Protein AF-A0AAU9WLA4-F1 (afdb_monomer)

Radius of gyration: 17.71 Å; Cα contacts (8 Å, |Δi|>4): 57; chains: 1; bounding box: 36×32×42 Å

Mean predicted aligned error: 11.67 Å

Solvent-accessible surface area (backbone atoms only — not comparable to full-atom values): 5444 Å² total; per-residue (Å²): 131,58,72,66,63,54,49,54,58,50,50,55,52,49,55,54,58,67,74,48,54,75,64,63,52,50,51,55,52,51,53,52,52,51,52,61,68,70,49,51,72,66,63,56,52,50,63,53,63,67,37,51,36,26,35,30,74,87,75,71,42,82,36,39,64,72,58,48,52,52,41,41,75,69,73,39,66,67,91,44,50,51,79,44,75,61,84,78,87,87,128

Secondary structure (DSSP, 8-state):
--HHHHHHHHHHHHHHHHHS-HHHHHHHHHHHHHHHHHS-HHHHHHHHHTS-EEEETTT--EEEHHHHHHHHHTT--GGGEEEE-------

Organism: NCBI:txid46732

Nearest PDB structures (fold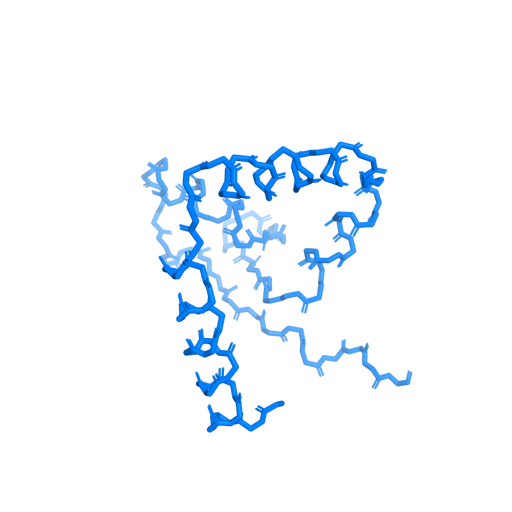seek):
  8xsz-assembly1_Lm  TM=4.273E-01  e=3.347E+00  Homo sapiens
  4art-assembly1_A  TM=5.310E-01  e=4.364E+00  Bicaudavirus pozzuoliense
  6frk-assembly1_m  TM=4.025E-01  e=2.931E+00  Oryctolagus cuniculus
  7olc-assembly1_Lm  TM=3.958E-01  e=4.364E+00  Thermochaetoides thermophila DSM 1495

Structure (mmCIF, N/CA/C/O backbone):
data_AF-A0AAU9WLA4-F1
#
_entry.id   AF-A0AAU9WLA4-F1
#
loop_
_atom_site.group_PDB
_atom_site.id
_atom_site.type_symbol
_atom_site.label_atom_id
_atom_site.label_alt_id
_atom_site.label_comp_id
_atom_site.label_asym_id
_atom_site.label_entity_id
_atom_site.label_seq_id
_atom_site.pdbx_PDB_ins_code
_atom_s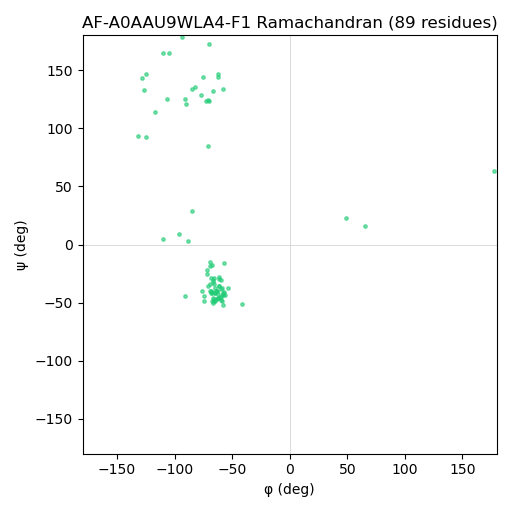ite.Cartn_x
_atom_site.Cartn_y
_atom_site.Cartn_z
_atom_site.occupancy
_atom_site.B_iso_or_equiv
_atom_site.auth_seq_id
_atom_site.auth_comp_id
_atom_site.auth_asym_id
_atom_site.auth_atom_id
_atom_site.pdbx_PDB_model_num
ATOM 1 N N . MET A 1 1 ? 7.184 -16.594 1.725 1.00 57.44 1 MET A N 1
ATOM 2 C CA . MET A 1 1 ? 5.980 -16.720 2.576 1.00 57.44 1 MET A CA 1
ATOM 3 C C . MET A 1 1 ? 4.909 -17.369 1.721 1.00 57.44 1 MET A C 1
ATOM 5 O O . MET A 1 1 ? 4.723 -16.913 0.600 1.00 57.44 1 MET A O 1
ATOM 9 N N . ASP A 1 2 ? 4.285 -18.436 2.210 1.00 76.31 2 ASP A N 1
ATOM 10 C CA . ASP A 1 2 ? 3.224 -19.143 1.487 1.00 76.31 2 ASP A CA 1
ATOM 11 C C . ASP A 1 2 ? 2.010 -18.222 1.257 1.00 76.31 2 ASP A C 1
ATOM 13 O O . ASP A 1 2 ? 1.708 -17.374 2.107 1.00 76.31 2 ASP A O 1
ATOM 17 N N . ALA A 1 3 ? 1.338 -18.350 0.113 1.00 75.50 3 ALA A N 1
ATOM 18 C CA . ALA A 1 3 ? 0.241 -17.464 -0.279 1.00 75.50 3 ALA A CA 1
ATOM 19 C C . ALA A 1 3 ? -0.925 -17.528 0.724 1.00 75.50 3 ALA A C 1
ATOM 21 O O . ALA A 1 3 ? -1.514 -16.497 1.059 1.00 75.50 3 ALA A O 1
ATOM 22 N N . THR A 1 4 ? -1.185 -18.715 1.273 1.00 80.75 4 THR A N 1
ATOM 23 C CA . THR A 1 4 ? -2.236 -18.970 2.268 1.00 80.75 4 THR A CA 1
ATOM 24 C C . THR A 1 4 ? -1.928 -18.283 3.599 1.00 80.75 4 THR A C 1
ATOM 26 O O . THR A 1 4 ? -2.731 -17.494 4.093 1.00 80.75 4 THR A O 1
ATOM 29 N N . LYS A 1 5 ? -0.697 -18.446 4.105 1.00 82.12 5 LYS A N 1
ATOM 30 C CA . LYS A 1 5 ? -0.230 -17.802 5.348 1.00 82.12 5 LYS A CA 1
ATOM 31 C C . LYS A 1 5 ? -0.256 -16.277 5.258 1.00 82.12 5 LYS A C 1
ATOM 33 O O . LYS A 1 5 ? -0.552 -15.585 6.229 1.00 82.12 5 LYS A O 1
ATOM 38 N N . LYS A 1 6 ? 0.047 -15.730 4.077 1.00 81.56 6 LYS A N 1
ATOM 39 C CA . LYS A 1 6 ? -0.017 -14.286 3.829 1.00 81.56 6 LYS A CA 1
ATOM 40 C C . LYS A 1 6 ? -1.453 -13.768 3.931 1.00 81.56 6 LYS A C 1
ATOM 42 O O . LYS A 1 6 ? -1.661 -12.703 4.506 1.00 81.56 6 LYS A O 1
ATOM 47 N N . LYS A 1 7 ? -2.426 -14.508 3.391 1.00 83.94 7 LYS A N 1
ATOM 48 C CA . LYS A 1 7 ? -3.847 -14.139 3.413 1.00 83.94 7 LYS A CA 1
ATOM 49 C C . LYS A 1 7 ? -4.410 -14.138 4.838 1.00 83.94 7 LYS A C 1
ATOM 51 O O . LYS A 1 7 ? -4.983 -13.132 5.243 1.00 83.94 7 LYS A O 1
ATOM 56 N N . GLU A 1 8 ? -4.160 -15.195 5.607 1.00 90.88 8 GLU A N 1
ATOM 57 C CA . GLU A 1 8 ? -4.582 -15.309 7.016 1.00 90.88 8 GLU A CA 1
ATOM 58 C C . GLU A 1 8 ? -4.031 -14.164 7.873 1.00 90.88 8 GLU A C 1
ATOM 60 O O . GLU A 1 8 ? -4.744 -13.539 8.655 1.00 90.88 8 GLU A O 1
ATOM 65 N N . LEU A 1 9 ? -2.757 -13.825 7.672 1.00 90.25 9 LEU A N 1
ATOM 66 C CA . LEU A 1 9 ? -2.095 -12.762 8.419 1.00 90.25 9 LEU A CA 1
ATOM 67 C C . LEU A 1 9 ? -2.636 -11.361 8.077 1.00 90.25 9 LEU A C 1
ATOM 69 O O . LEU A 1 9 ? -2.581 -10.457 8.914 1.00 90.25 9 LEU A O 1
ATOM 73 N N . PHE A 1 10 ? -3.137 -11.146 6.856 1.00 88.06 10 PHE A N 1
ATOM 74 C CA . PHE A 1 10 ? -3.851 -9.911 6.522 1.00 88.06 10 PHE A CA 1
ATOM 75 C C . PHE A 1 10 ? -5.242 -9.884 7.134 1.00 88.06 10 PHE A C 1
ATOM 77 O O . PHE A 1 10 ? -5.602 -8.870 7.720 1.00 88.06 10 PHE A O 1
ATOM 84 N N . GLN A 1 11 ? -5.977 -10.989 7.048 1.00 93.25 11 GLN A N 1
ATOM 85 C CA . GLN A 1 11 ? -7.321 -11.088 7.599 1.00 93.25 11 GLN A CA 1
ATOM 86 C C . GLN A 1 11 ? -7.332 -10.822 9.109 1.00 93.25 11 GLN A C 1
ATOM 88 O O . GLN A 1 11 ? -8.048 -9.935 9.562 1.00 93.25 11 GLN A O 1
ATOM 93 N N . LYS A 1 12 ? -6.433 -11.466 9.862 1.00 93.56 12 LYS A N 1
ATOM 94 C CA . LYS A 1 12 ? -6.296 -11.245 11.307 1.00 93.56 12 LYS A CA 1
ATOM 95 C C . LYS A 1 12 ? -6.020 -9.780 11.661 1.00 93.56 12 LYS A C 1
ATOM 97 O O . LYS A 1 12 ? -6.576 -9.259 12.619 1.00 93.56 12 LYS A O 1
ATOM 102 N N . ARG A 1 13 ? -5.174 -9.098 10.879 1.00 90.62 13 ARG A N 1
ATOM 103 C CA . ARG A 1 13 ? -4.875 -7.671 11.096 1.00 90.62 13 ARG A CA 1
ATOM 104 C C . ARG A 1 13 ? -6.060 -6.765 10.783 1.00 90.62 13 ARG A C 1
ATOM 106 O O . ARG A 1 13 ? -6.203 -5.729 11.427 1.00 90.62 13 ARG A O 1
ATOM 113 N N . THR A 1 14 ? -6.867 -7.124 9.790 1.00 91.50 14 THR A N 1
ATOM 114 C CA . THR A 1 14 ? -8.098 -6.399 9.468 1.00 91.50 14 THR A CA 1
ATOM 115 C C . THR A 1 14 ? -9.106 -6.538 10.600 1.00 91.50 14 THR A C 1
ATOM 117 O O . THR A 1 14 ? -9.570 -5.521 11.100 1.00 91.50 14 THR A O 1
ATOM 120 N N . GLU A 1 15 ? -9.363 -7.763 11.061 1.00 93.88 15 GLU A N 1
ATOM 121 C CA . GLU A 1 15 ? -10.290 -8.043 12.166 1.00 93.88 15 GLU A CA 1
ATOM 122 C C . GLU A 1 15 ? -9.858 -7.330 13.457 1.00 93.88 15 GLU A C 1
ATOM 124 O O . GLU A 1 15 ? -10.664 -6.662 14.105 1.00 93.88 15 GLU A O 1
ATOM 129 N N . GLU A 1 16 ? -8.563 -7.385 13.787 1.00 92.81 16 GLU A N 1
ATOM 130 C CA . GLU A 1 16 ? -7.990 -6.666 14.927 1.00 92.81 16 GLU A CA 1
ATOM 131 C C . GLU A 1 16 ? -8.241 -5.159 14.801 1.00 92.81 16 GLU A C 1
ATOM 133 O O . GLU A 1 16 ? -8.819 -4.556 15.701 1.00 92.81 16 GLU A O 1
ATOM 138 N N . TYR A 1 17 ? -7.903 -4.548 13.662 1.00 90.44 17 TYR A N 1
ATOM 139 C CA . TYR A 1 17 ? -8.108 -3.116 13.452 1.00 90.44 17 TYR A CA 1
ATOM 140 C C . TYR A 1 17 ? -9.586 -2.716 13.483 1.00 90.44 17 TYR A C 1
ATOM 142 O O . TYR A 1 17 ? -9.929 -1.669 14.028 1.00 90.44 17 TYR A O 1
ATOM 150 N N . GLU A 1 18 ? -10.475 -3.514 12.899 1.00 92.44 18 GLU A N 1
ATOM 151 C CA . GLU A 1 18 ? -11.911 -3.234 12.889 1.00 92.44 18 GLU A CA 1
ATOM 152 C C . GLU A 1 18 ? -12.492 -3.248 14.301 1.00 92.44 18 GLU A C 1
ATOM 154 O O . GLU A 1 18 ? -13.247 -2.332 14.636 1.00 92.44 18 GLU A O 1
ATOM 159 N N . SER A 1 19 ? -12.048 -4.192 15.138 1.00 94.62 19 SER A N 1
ATOM 160 C CA . SER A 1 19 ? -12.488 -4.347 16.530 1.00 94.62 19 SER A CA 1
ATOM 161 C C . SER A 1 19 ? -12.061 -3.208 17.469 1.00 94.62 19 SER A C 1
ATOM 163 O O . SER A 1 19 ? -12.645 -3.036 18.537 1.00 94.62 19 SER A O 1
ATOM 165 N N . MET A 1 20 ? -11.070 -2.400 17.077 1.00 95.31 20 MET A N 1
ATOM 166 C CA . MET A 1 20 ? -10.565 -1.297 17.896 1.00 95.31 20 MET A CA 1
ATOM 167 C C . MET A 1 20 ? -11.503 -0.087 17.920 1.00 95.31 20 MET A C 1
ATOM 169 O O . MET A 1 20 ? -12.078 0.319 16.899 1.00 95.31 20 MET A O 1
ATOM 173 N N . ASP A 1 21 ? -11.564 0.568 19.078 1.00 94.69 21 ASP A N 1
ATOM 174 C CA . ASP A 1 21 ? -12.242 1.849 19.238 1.00 94.69 21 ASP A CA 1
ATOM 175 C C . ASP A 1 21 ? -11.499 3.007 18.530 1.00 94.69 21 ASP A C 1
ATOM 177 O O . ASP A 1 21 ? -10.402 2.872 17.974 1.00 94.69 21 ASP A O 1
ATOM 181 N N . LYS A 1 22 ? -12.137 4.183 18.502 1.00 93.44 22 LYS A N 1
ATOM 182 C CA . LYS A 1 22 ? -11.611 5.367 17.805 1.00 93.44 22 LYS A CA 1
ATOM 183 C C . LYS A 1 22 ? -10.333 5.917 18.441 1.00 93.44 22 LYS A C 1
ATOM 185 O O . LYS A 1 22 ? -9.515 6.487 17.721 1.00 93.44 22 LYS A O 1
ATOM 190 N N . GLU A 1 23 ? -10.174 5.805 19.751 1.00 94.19 23 GLU A N 1
ATOM 191 C CA . GLU A 1 23 ? -9.014 6.316 20.477 1.00 94.19 23 GLU A CA 1
ATOM 192 C C . GLU A 1 23 ? -7.802 5.424 20.233 1.00 94.19 23 GLU A C 1
ATOM 194 O O . 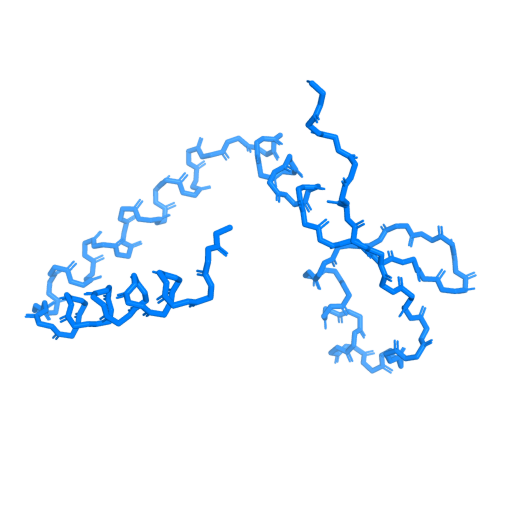GLU A 1 23 ? -6.788 5.904 19.728 1.00 94.19 23 GLU A O 1
ATOM 199 N N . ALA A 1 24 ? -7.970 4.114 20.380 1.00 92.38 24 ALA A N 1
ATOM 200 C CA . ALA A 1 24 ? -6.947 3.128 20.075 1.00 92.38 24 ALA A CA 1
ATOM 201 C C . ALA A 1 24 ? -6.491 3.208 18.601 1.00 92.38 24 ALA A C 1
ATOM 203 O O . ALA A 1 24 ? -5.300 3.103 18.292 1.00 92.38 24 ALA A O 1
ATOM 204 N N . LYS A 1 25 ? -7.414 3.480 17.664 1.00 92.81 25 LYS A N 1
ATOM 205 C CA . LYS A 1 25 ? -7.073 3.750 16.253 1.00 92.81 25 LYS A CA 1
ATOM 206 C C . LYS A 1 25 ? -6.222 5.011 16.083 1.00 92.81 25 LYS A C 1
ATOM 208 O O . LYS A 1 25 ? -5.305 5.011 15.258 1.00 92.81 25 LYS A O 1
ATOM 213 N N . ARG A 1 26 ? -6.506 6.084 16.829 1.00 92.00 26 ARG A N 1
ATOM 214 C CA . ARG A 1 26 ? -5.703 7.320 16.799 1.00 92.00 26 ARG A CA 1
ATOM 215 C C . ARG A 1 26 ? -4.316 7.096 17.390 1.00 92.00 26 ARG A C 1
ATOM 217 O O . ARG A 1 26 ? -3.340 7.524 16.776 1.00 92.00 26 ARG A O 1
ATOM 224 N N . ASP A 1 27 ? -4.218 6.365 18.490 1.00 94.94 27 ASP A N 1
ATOM 225 C CA . ASP A 1 27 ? -2.941 6.061 19.136 1.00 94.94 27 ASP A CA 1
ATOM 226 C C . ASP A 1 27 ? -2.042 5.205 18.248 1.00 94.94 27 ASP A C 1
ATOM 228 O O . ASP A 1 27 ? -0.861 5.518 18.076 1.00 94.94 27 ASP A O 1
ATOM 232 N N . LEU A 1 28 ? -2.602 4.199 17.567 1.00 91.75 28 LEU A N 1
ATOM 233 C CA . LEU A 1 28 ? -1.866 3.434 16.555 1.00 91.75 28 LEU A CA 1
ATOM 234 C C . LEU A 1 28 ? -1.316 4.320 15.431 1.00 91.75 28 LEU A C 1
ATOM 236 O O . LEU A 1 28 ? -0.184 4.124 14.977 1.00 91.75 28 LEU A O 1
ATOM 240 N N . LEU A 1 29 ? -2.107 5.286 14.956 1.00 89.81 29 LEU A N 1
ATOM 241 C CA . LEU A 1 29 ? -1.672 6.216 13.914 1.00 89.81 29 LEU A CA 1
ATOM 242 C C . LEU A 1 29 ? -0.565 7.148 14.418 1.00 89.81 29 LEU A C 1
ATOM 244 O O . LEU A 1 29 ? 0.399 7.386 13.687 1.00 89.81 29 LEU A O 1
ATOM 248 N N . ASN A 1 30 ? -0.677 7.646 15.648 1.00 92.00 30 ASN A N 1
ATOM 249 C CA . ASN A 1 30 ? 0.322 8.517 16.264 1.00 92.00 30 ASN A CA 1
ATOM 250 C C . ASN A 1 30 ? 1.640 7.775 16.500 1.00 92.00 30 ASN A C 1
ATOM 252 O O . ASN A 1 30 ? 2.684 8.234 16.037 1.00 92.00 30 ASN A O 1
ATOM 256 N N . LYS A 1 31 ? 1.588 6.565 17.066 1.00 90.44 31 LYS A N 1
ATOM 257 C CA . LYS A 1 31 ? 2.762 5.702 17.243 1.00 90.44 31 LYS A CA 1
ATOM 258 C C . LYS A 1 31 ? 3.474 5.431 15.918 1.00 90.44 31 LYS A C 1
ATOM 260 O O . LYS A 1 31 ? 4.690 5.574 1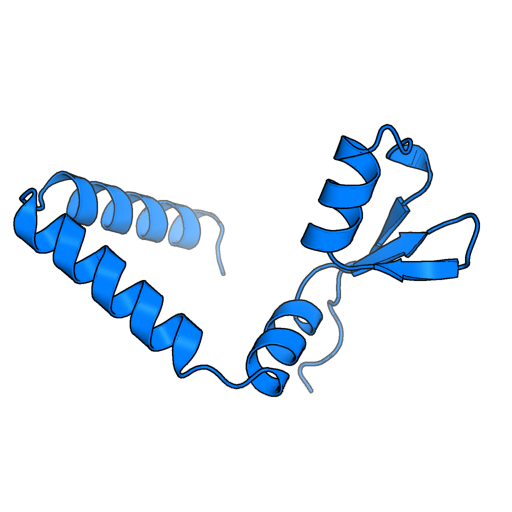5.817 1.00 90.44 31 LYS A O 1
ATOM 265 N N . ARG A 1 32 ? 2.719 5.140 14.852 1.00 85.50 32 ARG A N 1
ATOM 266 C CA . ARG A 1 32 ? 3.289 4.934 13.512 1.00 85.50 32 ARG A CA 1
ATOM 267 C C . ARG A 1 32 ? 3.915 6.210 12.938 1.00 85.50 32 ARG A C 1
ATOM 269 O O . ARG A 1 32 ? 4.891 6.121 12.190 1.00 85.50 32 ARG A O 1
ATOM 276 N N . LYS A 1 33 ? 3.368 7.394 13.230 1.00 84.56 33 LYS A N 1
ATOM 277 C CA . LYS A 1 33 ? 3.979 8.674 12.829 1.00 84.56 33 LYS A CA 1
ATOM 278 C C . LYS A 1 33 ? 5.302 8.898 13.553 1.00 84.56 33 LYS A C 1
ATOM 280 O O . LYS A 1 33 ? 6.283 9.221 12.890 1.00 84.56 33 LYS A O 1
ATOM 285 N N . GLU A 1 34 ? 5.345 8.670 14.862 1.00 87.50 34 GLU A N 1
ATOM 286 C CA . GLU A 1 34 ? 6.570 8.793 15.654 1.00 87.50 34 GLU A CA 1
ATOM 287 C C . GLU A 1 34 ? 7.648 7.809 15.202 1.00 87.50 34 GLU A C 1
ATOM 289 O O . GLU A 1 34 ? 8.788 8.206 14.983 1.00 87.50 34 GLU A O 1
ATOM 294 N N . GLU A 1 35 ? 7.299 6.540 14.982 1.00 82.75 35 GLU A N 1
ATOM 295 C CA . GLU A 1 35 ? 8.230 5.539 14.451 1.00 82.75 35 GLU A CA 1
ATOM 296 C C . GLU A 1 35 ? 8.792 5.963 13.087 1.00 82.75 35 GLU A C 1
ATOM 298 O O . GLU A 1 35 ? 9.995 5.862 12.853 1.00 82.75 35 GLU A O 1
ATOM 303 N N . ASN A 1 36 ? 7.951 6.506 12.200 1.00 77.06 36 ASN A N 1
ATOM 304 C CA . ASN A 1 36 ? 8.399 7.026 10.906 1.00 77.06 36 ASN A CA 1
ATOM 305 C C . ASN A 1 36 ? 9.304 8.260 11.022 1.00 77.06 36 ASN A C 1
ATOM 307 O O . ASN A 1 36 ? 10.141 8.460 10.142 1.00 77.06 36 ASN A O 1
ATOM 311 N N . GLN A 1 37 ? 9.128 9.093 12.050 1.00 77.00 37 GLN A N 1
ATOM 312 C CA . GLN A 1 37 ? 9.994 10.247 12.315 1.00 77.00 37 GLN A CA 1
ATOM 313 C C . GLN A 1 37 ? 11.333 9.822 12.922 1.00 77.00 37 GLN A C 1
ATOM 315 O O . GLN A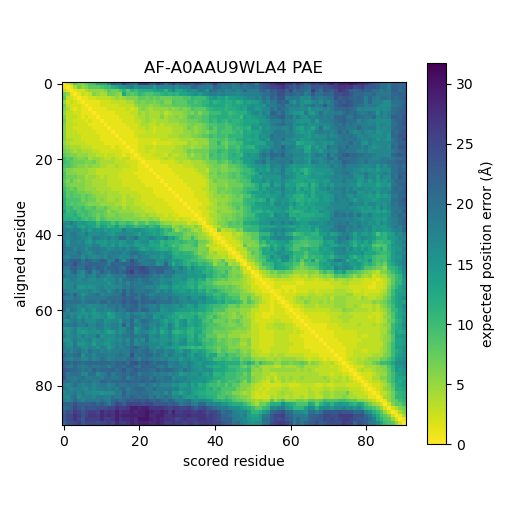 1 37 ? 12.374 10.348 12.540 1.00 77.00 37 GLN A O 1
ATOM 320 N N . ARG A 1 38 ? 11.316 8.846 13.837 1.00 76.06 38 ARG A N 1
ATOM 321 C CA . ARG A 1 38 ? 12.520 8.290 14.475 1.00 76.06 38 ARG A CA 1
ATOM 322 C C . ARG A 1 38 ? 13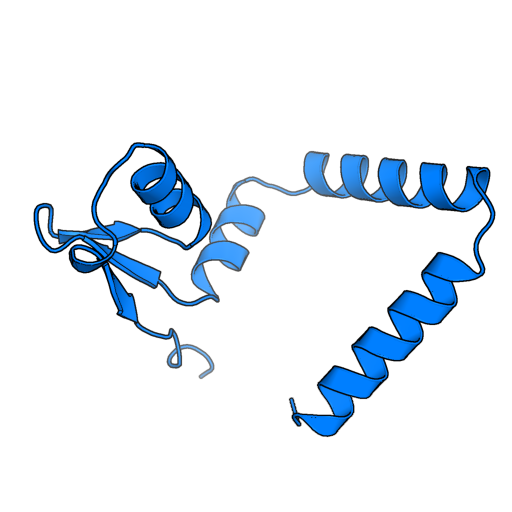.342 7.434 13.512 1.00 76.06 38 ARG A C 1
ATOM 324 O O . ARG A 1 38 ? 14.533 7.221 13.730 1.00 76.06 38 ARG A O 1
ATOM 331 N N . GLN A 1 39 ? 12.724 6.919 12.450 1.00 74.56 39 GLN A N 1
ATOM 332 C CA . GLN A 1 39 ? 13.407 6.076 11.485 1.00 74.56 39 GLN A CA 1
ATOM 333 C C . GLN A 1 39 ? 14.412 6.886 10.642 1.00 74.56 39 GLN A C 1
ATOM 335 O O . GLN A 1 39 ? 14.052 7.826 9.936 1.00 74.56 39 GLN A O 1
ATOM 340 N N . SER A 1 40 ? 15.684 6.469 10.655 1.00 73.56 40 SER A N 1
ATOM 341 C CA . SER A 1 40 ? 16.741 7.131 9.882 1.00 73.56 40 SER A CA 1
ATOM 342 C C . SER A 1 40 ? 16.479 7.080 8.371 1.00 73.56 40 SER A C 1
ATOM 344 O O . SER A 1 40 ? 15.984 6.080 7.838 1.00 73.56 40 SER A O 1
ATOM 346 N N . HIS A 1 41 ? 16.894 8.126 7.650 1.00 68.69 41 HIS A N 1
ATOM 347 C CA . HIS A 1 41 ? 16.804 8.180 6.186 1.00 68.69 41 HIS A CA 1
ATOM 348 C C . HIS A 1 41 ? 17.467 6.965 5.513 1.00 68.69 41 HIS A C 1
ATOM 350 O O . HIS A 1 41 ? 16.926 6.420 4.552 1.00 68.69 41 HIS A O 1
ATOM 356 N N . ILE A 1 42 ? 18.592 6.490 6.056 1.00 63.59 42 ILE A N 1
ATOM 357 C CA . ILE A 1 42 ? 19.332 5.334 5.530 1.00 63.59 42 ILE A CA 1
ATOM 358 C C . ILE A 1 42 ? 18.500 4.052 5.641 1.00 63.59 42 ILE A C 1
ATOM 360 O O . ILE A 1 42 ? 18.335 3.342 4.651 1.00 63.59 42 ILE A O 1
ATOM 364 N N . SER A 1 43 ? 17.904 3.776 6.804 1.00 67.19 43 SER A N 1
ATOM 365 C CA . SER A 1 43 ? 17.068 2.579 6.984 1.00 67.19 43 SER A CA 1
ATOM 366 C C . SER A 1 43 ? 15.796 2.617 6.124 1.00 67.19 43 SER A C 1
ATOM 368 O O . SER A 1 43 ? 15.296 1.580 5.689 1.00 67.19 43 SER A O 1
ATOM 370 N N . ARG A 1 44 ? 15.280 3.815 5.820 1.00 65.75 44 ARG A N 1
ATOM 371 C CA . ARG A 1 44 ? 14.155 4.003 4.896 1.00 65.75 44 ARG A CA 1
ATOM 372 C C . ARG A 1 44 ? 14.548 3.697 3.449 1.00 65.75 44 ARG A C 1
ATOM 374 O O . ARG A 1 44 ? 13.768 3.075 2.735 1.00 65.75 44 ARG A O 1
ATOM 381 N N . ILE A 1 45 ? 15.752 4.095 3.033 1.00 64.88 45 ILE A N 1
ATOM 382 C CA . ILE A 1 45 ? 16.306 3.803 1.701 1.00 64.88 45 ILE A CA 1
ATOM 383 C C . ILE A 1 45 ? 16.611 2.307 1.546 1.00 64.88 45 ILE A C 1
ATOM 385 O O . ILE A 1 45 ? 16.318 1.738 0.498 1.00 64.88 45 ILE A O 1
ATOM 389 N N . MET A 1 46 ? 17.140 1.656 2.584 1.00 63.00 46 MET A N 1
ATOM 390 C CA . MET A 1 46 ? 17.421 0.213 2.582 1.00 63.00 46 MET A CA 1
ATOM 391 C C . MET A 1 46 ? 16.142 -0.613 2.356 1.00 63.00 46 MET A C 1
ATOM 393 O O . MET A 1 46 ? 16.097 -1.411 1.427 1.00 63.00 46 MET A O 1
ATOM 397 N N . LYS A 1 47 ? 15.049 -0.314 3.077 1.00 64.56 47 LYS A N 1
ATOM 398 C CA . LYS A 1 47 ? 13.735 -0.963 2.866 1.00 64.56 47 LYS A CA 1
ATOM 399 C C . LYS A 1 47 ? 13.173 -0.767 1.452 1.00 64.56 47 LYS A C 1
ATOM 401 O O . LYS A 1 47 ? 12.430 -1.603 0.951 1.00 64.56 47 LYS A O 1
ATOM 406 N N . ILE A 1 48 ? 13.495 0.353 0.801 1.00 63.75 48 ILE A N 1
ATOM 407 C CA . ILE A 1 48 ? 13.096 0.609 -0.590 1.00 63.75 48 ILE A CA 1
ATOM 408 C C . ILE A 1 48 ? 13.882 -0.296 -1.558 1.00 63.75 48 ILE A C 1
ATOM 410 O O . ILE A 1 48 ? 13.314 -0.753 -2.550 1.00 63.75 48 ILE A O 1
ATOM 414 N N . ARG A 1 49 ? 15.159 -0.581 -1.259 1.00 62.84 49 ARG A N 1
ATOM 415 C CA . ARG A 1 49 ? 16.037 -1.450 -2.065 1.00 62.84 49 ARG A CA 1
ATOM 416 C C . ARG A 1 49 ? 15.673 -2.932 -1.990 1.00 62.84 49 ARG A C 1
ATOM 418 O O . ARG A 1 49 ? 15.940 -3.651 -2.942 1.00 62.84 49 ARG A O 1
ATOM 425 N N . GLU A 1 50 ? 15.024 -3.375 -0.919 1.00 64.19 50 GLU A N 1
ATOM 426 C CA . GLU A 1 50 ? 14.547 -4.761 -0.770 1.00 64.19 50 GLU A CA 1
ATOM 427 C C . GLU A 1 50 ? 13.386 -5.115 -1.725 1.00 64.19 50 GLU A C 1
ATOM 429 O O . GLU A 1 50 ? 13.064 -6.286 -1.911 1.00 64.19 50 GLU A O 1
ATOM 434 N N . GLY A 1 51 ? 12.738 -4.118 -2.339 1.00 68.69 51 GLY A N 1
ATOM 435 C CA . GLY A 1 51 ? 11.611 -4.315 -3.251 1.00 68.69 51 GLY A CA 1
ATOM 436 C C . GLY A 1 51 ? 11.992 -4.403 -4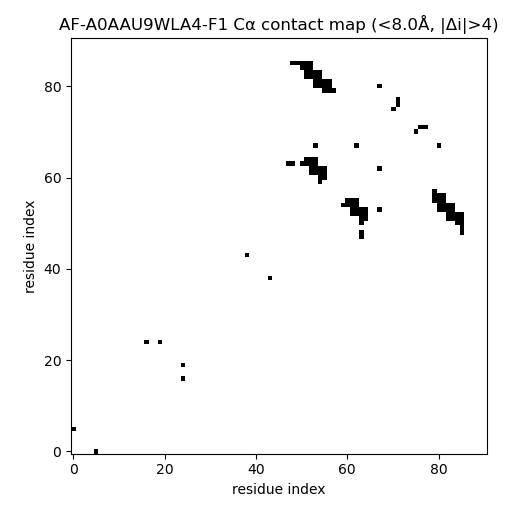.731 1.00 68.69 51 GLY A C 1
ATOM 437 O O . GLY A 1 51 ? 13.143 -4.233 -5.129 1.00 68.69 51 GLY A O 1
ATOM 438 N N . SER A 1 52 ? 10.980 -4.615 -5.577 1.00 79.75 52 SER A N 1
ATOM 439 C CA . SER A 1 52 ? 11.105 -4.460 -7.028 1.00 79.75 52 SER A CA 1
ATOM 440 C C . SER A 1 52 ? 11.555 -3.039 -7.380 1.00 79.75 52 SER A C 1
ATOM 442 O O . SER A 1 52 ? 10.977 -2.059 -6.887 1.00 79.75 52 SER A O 1
ATOM 444 N N . TYR A 1 53 ? 12.527 -2.924 -8.276 1.00 85.62 53 TYR A N 1
ATOM 445 C CA . TYR A 1 53 ? 12.940 -1.657 -8.862 1.00 85.62 53 TYR A CA 1
ATOM 446 C C . TYR A 1 53 ? 12.528 -1.603 -10.331 1.00 85.62 53 TYR A C 1
ATOM 448 O O . TYR A 1 53 ? 12.147 -2.599 -10.939 1.00 85.62 53 TYR A O 1
ATOM 456 N N . PHE A 1 54 ? 12.561 -0.408 -10.896 1.00 88.31 54 PHE A N 1
ATOM 457 C CA . PHE A 1 54 ? 12.174 -0.140 -12.266 1.00 88.31 54 PHE A CA 1
ATOM 458 C C . PHE A 1 54 ? 13.294 0.622 -12.952 1.00 88.31 54 PHE A C 1
ATOM 460 O O . PHE A 1 54 ? 13.913 1.491 -12.341 1.00 88.31 54 PHE A O 1
ATOM 467 N N . ILE A 1 55 ? 13.533 0.340 -14.224 1.00 87.69 55 ILE A N 1
ATOM 468 C CA . ILE A 1 55 ? 14.453 1.125 -15.045 1.00 87.69 55 ILE A CA 1
ATOM 469 C C . ILE A 1 55 ? 13.623 1.950 -16.019 1.00 87.69 55 ILE A C 1
ATOM 471 O O . ILE A 1 55 ? 12.784 1.409 -16.742 1.00 87.69 55 ILE A O 1
ATOM 475 N N . CYS A 1 56 ? 13.833 3.267 -16.014 1.00 87.25 56 CYS A N 1
ATOM 476 C CA . CYS A 1 56 ? 13.262 4.145 -17.030 1.00 87.25 56 CYS A CA 1
ATOM 477 C C . CYS A 1 56 ? 13.966 3.906 -18.369 1.00 87.25 56 CYS A C 1
ATOM 479 O O . CYS A 1 56 ? 15.178 4.080 -18.451 1.00 87.25 56 CYS A O 1
ATOM 481 N N . THR A 1 57 ? 13.223 3.581 -19.422 1.00 87.31 57 THR A N 1
ATOM 482 C CA . THR A 1 57 ? 13.782 3.261 -20.746 1.00 87.31 57 THR A CA 1
ATOM 483 C C . THR A 1 57 ? 14.402 4.462 -21.461 1.00 87.31 57 THR A C 1
ATOM 485 O O . THR A 1 57 ? 15.154 4.279 -22.407 1.00 87.31 57 THR A O 1
ATOM 488 N N . PHE A 1 58 ? 14.073 5.691 -21.051 1.00 85.94 58 PHE A N 1
ATOM 489 C CA . PHE A 1 58 ? 14.617 6.904 -21.672 1.00 85.94 58 PHE A CA 1
ATOM 490 C C . PHE A 1 58 ? 15.899 7.397 -21.012 1.00 85.94 58 PHE A C 1
ATOM 492 O O . PHE A 1 58 ? 16.828 7.805 -21.696 1.00 85.94 58 PHE A O 1
ATOM 499 N N . CYS A 1 59 ? 15.941 7.409 -19.678 1.00 87.56 59 CYS A N 1
ATOM 500 C CA . CYS A 1 59 ? 17.074 7.959 -18.931 1.00 87.56 59 CYS A CA 1
ATOM 501 C C . CYS A 1 59 ? 17.911 6.895 -18.217 1.00 87.56 59 CYS A C 1
ATOM 503 O O . CYS A 1 59 ? 18.798 7.253 -17.447 1.00 87.56 59 CYS A O 1
ATOM 505 N N . ASN A 1 60 ? 17.601 5.607 -18.420 1.00 86.38 60 ASN A N 1
ATOM 506 C CA . ASN A 1 60 ? 18.251 4.448 -17.795 1.00 86.38 60 ASN A CA 1
ATOM 507 C C . ASN A 1 60 ? 18.408 4.560 -16.271 1.00 86.38 60 ASN A C 1
ATOM 509 O O . ASN A 1 60 ? 19.252 3.913 -15.654 1.00 86.38 60 ASN A O 1
ATOM 513 N N . ARG A 1 61 ? 17.574 5.390 -15.636 1.00 87.81 61 ARG A N 1
ATOM 514 C CA . ARG A 1 61 ? 17.617 5.637 -14.199 1.00 87.81 61 ARG A CA 1
ATOM 515 C C . ARG A 1 61 ? 16.865 4.536 -13.467 1.00 87.81 61 ARG A C 1
ATOM 517 O O . ARG A 1 61 ? 15.732 4.213 -13.830 1.00 87.81 61 ARG A O 1
ATOM 524 N N . ILE A 1 62 ? 17.469 4.043 -12.388 1.00 86.81 62 ILE A N 1
ATOM 525 C CA . ILE A 1 62 ? 16.809 3.155 -11.430 1.00 86.81 62 ILE A CA 1
ATOM 526 C C . ILE A 1 62 ? 15.815 3.973 -10.602 1.00 86.81 62 ILE A C 1
ATOM 528 O O . ILE A 1 62 ? 16.165 4.964 -9.957 1.00 86.81 62 ILE A O 1
ATOM 532 N N . LEU A 1 63 ? 14.562 3.543 -10.618 1.00 86.12 63 LEU A N 1
ATOM 533 C CA . LEU A 1 63 ? 13.441 4.131 -9.907 1.00 86.12 63 LEU A CA 1
ATOM 534 C C . LEU A 1 63 ? 12.775 3.062 -9.046 1.00 86.12 63 LEU A C 1
ATOM 536 O O . LEU A 1 63 ? 12.694 1.897 -9.416 1.00 86.12 63 LEU A O 1
ATOM 540 N N . TYR A 1 64 ? 12.245 3.466 -7.901 1.00 86.19 64 TYR A N 1
ATOM 541 C CA . TYR A 1 64 ? 11.481 2.575 -7.031 1.00 86.19 64 TYR A CA 1
ATOM 542 C C . TYR A 1 64 ? 9.990 2.871 -7.147 1.00 86.19 64 TYR A C 1
ATOM 544 O O . TYR A 1 64 ? 9.606 3.938 -7.632 1.00 86.19 64 TYR A O 1
ATOM 552 N N . LYS A 1 65 ? 9.149 1.950 -6.663 1.00 83.62 65 LYS A N 1
ATOM 553 C CA . LYS A 1 65 ? 7.682 1.992 -6.804 1.00 83.62 65 LYS A CA 1
ATOM 554 C C . LYS 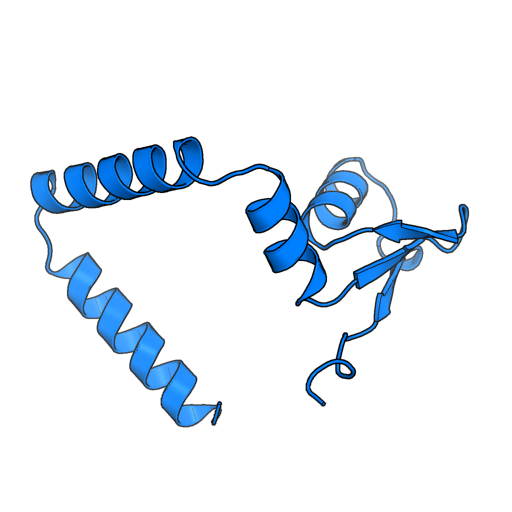A 1 65 ? 7.080 3.387 -6.596 1.00 83.62 65 LYS A C 1
ATOM 556 O O . LYS A 1 65 ? 6.361 3.874 -7.458 1.00 83.62 65 LYS A O 1
ATOM 561 N N . ASN A 1 66 ? 7.415 4.067 -5.499 1.00 84.38 66 ASN A N 1
ATOM 562 C CA . ASN A 1 66 ? 6.854 5.391 -5.198 1.00 84.38 66 ASN A CA 1
ATOM 563 C C . ASN A 1 66 ? 7.274 6.465 -6.213 1.00 84.38 66 ASN A C 1
ATOM 565 O O . ASN A 1 66 ? 6.467 7.322 -6.565 1.00 84.38 66 ASN A O 1
ATOM 569 N N . SER A 1 67 ? 8.517 6.420 -6.695 1.00 85.50 67 SER A N 1
ATOM 570 C CA . SER A 1 67 ? 9.008 7.341 -7.724 1.00 85.50 67 SER A CA 1
ATOM 571 C C . SER A 1 67 ? 8.327 7.084 -9.066 1.00 85.50 67 SER A C 1
ATOM 573 O O . SER A 1 67 ? 7.902 8.031 -9.717 1.00 85.50 67 SER A O 1
ATOM 575 N N . VAL A 1 68 ? 8.147 5.814 -9.441 1.00 87.12 68 VAL A N 1
ATOM 576 C CA . VAL A 1 68 ? 7.429 5.426 -10.665 1.00 87.12 68 VAL A CA 1
ATOM 577 C C . VAL A 1 68 ? 5.969 5.865 -10.612 1.00 87.12 68 VAL A C 1
ATOM 579 O O . VAL A 1 68 ? 5.494 6.494 -11.551 1.00 87.12 68 VAL A O 1
ATOM 582 N N . MET A 1 69 ? 5.275 5.623 -9.496 1.00 87.44 69 MET A N 1
ATOM 583 C CA . MET A 1 69 ? 3.885 6.061 -9.328 1.00 87.44 69 MET A CA 1
ATOM 584 C C . MET A 1 69 ? 3.745 7.582 -9.446 1.00 87.44 69 MET A C 1
ATOM 586 O O . MET A 1 69 ? 2.801 8.058 -10.065 1.00 87.44 69 MET A O 1
ATOM 590 N N . ARG A 1 70 ? 4.702 8.360 -8.919 1.00 89.88 70 ARG A N 1
ATOM 591 C CA . ARG A 1 70 ? 4.727 9.820 -9.118 1.00 89.88 70 ARG A CA 1
ATOM 592 C C . ARG A 1 70 ? 4.891 10.199 -10.589 1.00 89.88 70 ARG A C 1
ATOM 594 O O . ARG A 1 70 ? 4.194 11.096 -11.049 1.00 89.88 70 ARG A O 1
ATOM 601 N N . CYS A 1 71 ? 5.772 9.524 -11.329 1.00 88.19 71 CYS A N 1
ATOM 602 C CA . CYS A 1 71 ? 5.926 9.763 -12.765 1.00 88.19 71 CYS A CA 1
ATOM 603 C C . CYS A 1 71 ? 4.635 9.443 -13.530 1.00 88.19 71 CYS A C 1
ATOM 605 O O . CYS A 1 71 ? 4.188 10.262 -14.327 1.00 88.19 71 CYS A O 1
ATOM 607 N N . ILE A 1 72 ? 4.007 8.300 -13.244 1.00 88.25 72 ILE A N 1
ATOM 608 C CA . ILE A 1 72 ? 2.742 7.892 -13.870 1.00 88.25 72 ILE A CA 1
ATOM 609 C C . ILE A 1 72 ? 1.633 8.910 -13.578 1.00 88.25 72 ILE A C 1
ATOM 611 O O . ILE A 1 72 ? 0.948 9.352 -14.498 1.00 88.25 72 ILE A O 1
ATOM 615 N N . ASN A 1 73 ? 1.508 9.354 -12.324 1.00 91.00 73 ASN A N 1
ATOM 616 C CA . ASN A 1 73 ? 0.536 10.380 -11.932 1.00 91.00 73 ASN A CA 1
ATOM 617 C C . ASN A 1 73 ? 0.780 11.722 -12.642 1.00 91.00 73 ASN A C 1
ATOM 619 O O . ASN A 1 73 ? -0.168 12.439 -12.949 1.00 91.00 73 ASN A O 1
ATOM 623 N N . ASN A 1 74 ? 2.034 12.029 -12.978 1.00 90.81 74 ASN A N 1
ATOM 624 C CA . ASN A 1 74 ? 2.421 13.192 -13.777 1.00 90.81 74 ASN A CA 1
ATOM 625 C C . ASN A 1 74 ? 2.325 12.939 -15.296 1.00 90.81 74 ASN A C 1
ATOM 627 O O . ASN A 1 74 ? 3.058 13.547 -16.073 1.00 90.81 74 ASN A O 1
ATOM 631 N N . LYS A 1 75 ? 1.418 12.051 -15.726 1.00 89.56 75 LYS A N 1
ATOM 632 C CA . LYS A 1 75 ? 1.134 11.704 -17.131 1.00 89.56 75 LYS A CA 1
ATOM 633 C C . LYS A 1 75 ? 2.287 11.020 -17.876 1.00 89.56 75 LYS A C 1
ATOM 635 O O . LYS A 1 75 ? 2.255 10.939 -19.103 1.00 89.56 75 LYS A O 1
ATOM 640 N N . TYR A 1 76 ? 3.292 10.496 -17.173 1.00 85.75 76 TYR A N 1
ATOM 641 C CA . TYR A 1 76 ? 4.350 9.728 -17.822 1.00 85.75 76 TYR A CA 1
ATOM 642 C C . TYR A 1 76 ? 3.863 8.309 -18.155 1.00 85.75 76 TYR A C 1
ATOM 644 O O . TYR A 1 76 ? 3.364 7.617 -17.263 1.00 85.75 76 TYR A O 1
ATOM 652 N N . PRO A 1 77 ? 4.005 7.824 -19.400 1.00 87.94 77 PRO A N 1
ATOM 653 C CA . PRO A 1 77 ? 3.454 6.522 -19.759 1.00 87.94 77 PRO A CA 1
ATOM 654 C C . PRO A 1 77 ? 4.151 5.366 -19.026 1.00 87.94 77 PRO A C 1
ATOM 656 O O . PRO A 1 77 ? 5.376 5.248 -19.037 1.00 87.94 77 PRO A O 1
ATOM 659 N N . ALA A 1 78 ? 3.361 4.457 -18.446 1.00 84.19 78 ALA A N 1
ATOM 660 C CA . ALA A 1 78 ? 3.875 3.323 -17.671 1.00 84.19 78 ALA A CA 1
ATOM 661 C C . ALA A 1 78 ? 4.764 2.366 -18.490 1.00 84.19 78 ALA A C 1
ATOM 663 O O . ALA A 1 78 ? 5.687 1.771 -17.942 1.00 84.19 78 ALA A O 1
ATOM 664 N N . LYS A 1 79 ? 4.541 2.281 -19.813 1.00 85.94 79 LYS A N 1
ATOM 665 C CA . LYS A 1 79 ? 5.339 1.482 -20.766 1.00 85.94 79 LYS A CA 1
ATOM 666 C C . LYS A 1 79 ? 6.834 1.822 -20.783 1.00 85.94 79 LYS A C 1
ATOM 668 O O . LYS A 1 79 ? 7.628 1.049 -21.300 1.00 85.94 79 LYS A O 1
ATOM 673 N N . HIS A 1 80 ? 7.216 2.969 -20.227 1.00 86.38 80 HIS A N 1
ATOM 674 C CA . HIS A 1 80 ? 8.605 3.411 -20.149 1.00 86.38 80 HIS A CA 1
ATOM 675 C C . HIS A 1 80 ? 9.339 2.922 -18.900 1.00 86.38 80 HIS A C 1
ATOM 677 O O . HIS A 1 80 ? 10.491 3.292 -18.692 1.00 86.38 80 HIS A O 1
ATOM 683 N N . PHE A 1 81 ? 8.699 2.109 -18.059 1.00 86.94 81 PHE A N 1
ATOM 684 C CA . PHE A 1 81 ? 9.312 1.543 -16.865 1.00 86.94 81 PHE A CA 1
ATOM 685 C C . PHE A 1 81 ? 9.360 0.022 -16.973 1.00 86.94 81 PHE A C 1
ATOM 687 O O . PHE A 1 81 ? 8.329 -0.645 -16.955 1.00 86.94 81 PHE A O 1
ATOM 694 N N . SER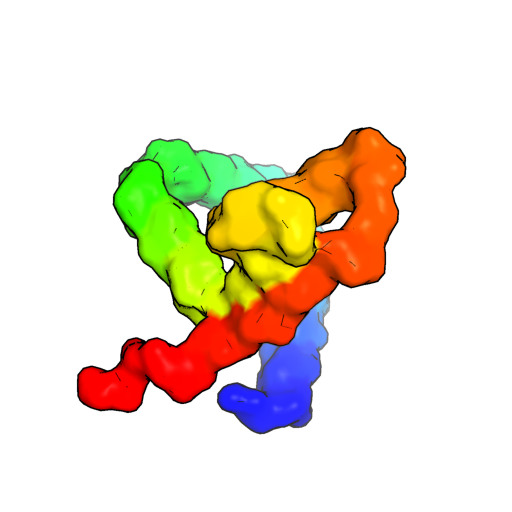 A 1 82 ? 10.568 -0.531 -17.050 1.00 86.31 82 SER A N 1
ATOM 695 C CA . SER A 1 82 ? 10.784 -1.982 -17.015 1.00 86.31 82 SER A CA 1
ATOM 696 C C . SER A 1 82 ? 10.966 -2.433 -15.571 1.00 86.31 82 SER A C 1
ATOM 698 O O . SER A 1 82 ? 11.855 -1.925 -14.891 1.00 86.31 82 SER A O 1
ATOM 700 N N . MET A 1 83 ? 10.113 -3.339 -15.089 1.00 84.88 83 MET A N 1
ATOM 701 C CA . MET A 1 83 ? 10.141 -3.833 -13.710 1.00 84.88 83 MET A CA 1
ATOM 702 C C . MET A 1 83 ? 11.141 -4.979 -13.552 1.00 84.88 83 MET A C 1
ATOM 704 O O . MET A 1 83 ? 11.113 -5.942 -14.311 1.00 84.88 83 MET A O 1
ATOM 708 N N . PHE A 1 84 ? 11.956 -4.909 -12.505 1.00 80.94 84 PHE A N 1
ATOM 709 C CA . PHE A 1 84 ? 12.900 -5.942 -12.107 1.00 80.94 84 PHE A CA 1
ATOM 710 C C . PHE A 1 84 ? 12.675 -6.299 -10.638 1.00 80.94 84 PHE A C 1
ATOM 712 O O . PHE A 1 84 ? 12.543 -5.430 -9.773 1.00 80.94 84 PHE A O 1
ATOM 719 N N . ASN A 1 85 ? 12.625 -7.596 -10.341 1.00 75.69 85 ASN A N 1
ATOM 720 C CA . ASN A 1 85 ? 12.513 -8.086 -8.973 1.00 75.69 85 ASN A CA 1
ATOM 721 C C . ASN A 1 85 ? 13.915 -8.305 -8.400 1.00 75.69 85 ASN A C 1
ATOM 723 O O . ASN A 1 85 ? 14.707 -9.050 -8.976 1.00 75.69 85 ASN A O 1
ATOM 727 N N . ASN A 1 86 ? 14.214 -7.698 -7.249 1.00 65.62 86 ASN A N 1
ATOM 728 C CA . ASN A 1 86 ? 15.399 -8.045 -6.468 1.00 65.62 86 ASN A CA 1
ATOM 729 C C . ASN A 1 86 ? 15.187 -9.430 -5.842 1.00 65.62 86 ASN A C 1
ATOM 731 O O . ASN A 1 86 ? 14.721 -9.549 -4.715 1.00 65.62 86 ASN A O 1
ATOM 735 N N . HIS A 1 87 ? 15.485 -10.492 -6.595 1.00 53.31 87 HIS A N 1
ATOM 736 C CA . HIS A 1 87 ? 15.535 -11.859 -6.063 1.00 53.31 87 HIS A CA 1
ATOM 737 C C . HIS A 1 87 ? 16.956 -12.302 -5.682 1.00 53.31 87 HIS A C 1
ATOM 739 O O . HIS A 1 87 ? 17.184 -13.457 -5.346 1.00 53.31 87 HIS A O 1
ATOM 745 N N . LEU A 1 88 ? 17.913 -11.373 -5.698 1.00 51.38 88 LEU A N 1
ATOM 746 C CA . LEU A 1 88 ? 19.320 -11.621 -5.410 1.00 51.38 88 LEU A CA 1
ATOM 747 C C . LEU A 1 88 ? 19.829 -10.581 -4.413 1.00 51.38 88 LEU A C 1
ATOM 749 O O . LEU A 1 88 ? 20.221 -9.494 -4.816 1.00 51.38 88 LEU A O 1
ATOM 753 N N . MET A 1 89 ? 19.778 -10.922 -3.124 1.00 40.69 89 MET A N 1
ATOM 754 C CA . MET A 1 89 ? 20.808 -10.639 -2.108 1.00 40.69 89 MET A CA 1
ATOM 755 C C . MET A 1 89 ? 20.331 -11.149 -0.736 1.00 40.69 89 MET A C 1
ATOM 757 O O . MET A 1 89 ? 20.126 -10.395 0.206 1.00 40.69 89 MET A O 1
ATOM 761 N N . VAL A 1 90 ? 20.139 -12.465 -0.637 1.00 39.69 90 VAL A N 1
ATOM 762 C CA . VAL A 1 90 ? 20.324 -13.196 0.622 1.00 39.69 90 VAL A CA 1
ATOM 763 C C . VAL A 1 90 ? 21.331 -14.291 0.280 1.00 39.69 90 VAL A C 1
ATOM 765 O O . VAL A 1 90 ? 20.968 -15.313 -0.295 1.00 39.69 90 VAL A O 1
ATOM 768 N N . LYS A 1 91 ? 22.613 -13.993 0.490 1.00 37.56 91 LYS A N 1
ATOM 769 C CA . LYS A 1 91 ? 23.647 -15.002 0.719 1.00 37.56 91 LYS A CA 1
ATOM 770 C C . LYS A 1 91 ? 23.978 -14.940 2.197 1.00 37.56 91 LYS A C 1
ATOM 772 O O . LYS A 1 91 ? 24.037 -13.795 2.701 1.00 37.56 91 LYS A O 1
#

pLDDT: mean 81.44, std 12.89, range [37.56, 95.31]

Foldseek 3Di:
DDPVVVVVVVVVVVVVQVPDDPVVNVVVVVVVVVVVVPDDPVNVVVVQVQFKWWAFQPPRDIHGPVRLVVCVVVVNDNVRIDIDGPPDDDD

Sequence (91 aa):
MDATKKKELFQKRTEEYESMDKEAKRDLLNKRKEENQRQSHISRIMKIREGSYFICTFCNRILYKNSVMRCINNKYPAKHFSMFNNHLMVK